Protein AF-A0A3D5H9L0-F1 (afdb_monomer_lite)

Structure (mmCIF, N/CA/C/O backbone):
data_AF-A0A3D5H9L0-F1
#
_entry.id   AF-A0A3D5H9L0-F1
#
loop_
_atom_site.group_PDB
_atom_site.id
_atom_site.type_symbol
_atom_site.label_atom_id
_atom_site.label_alt_id
_atom_site.label_comp_id
_atom_site.label_asym_id
_atom_site.label_entity_id
_atom_site.label_seq_id
_atom_site.pdbx_PDB_ins_code
_atom_site.Cartn_x
_atom_site.Cartn_y
_atom_site.Cartn_z
_atom_site.occupancy
_atom_site.B_iso_or_equiv
_atom_site.auth_seq_id
_atom_site.auth_comp_id
_atom_site.auth_asym_id
_atom_site.auth_atom_id
_atom_site.pdbx_PDB_model_num
ATOM 1 N N . LEU A 1 1 ? -3.462 24.407 7.549 1.00 52.88 1 LEU A N 1
ATOM 2 C CA . LEU A 1 1 ? -4.473 23.488 8.107 1.00 52.88 1 LEU A CA 1
ATOM 3 C C . LEU A 1 1 ? -3.814 22.128 8.242 1.00 52.88 1 LEU A C 1
ATOM 5 O O . LEU A 1 1 ? -3.346 21.609 7.239 1.00 52.88 1 LEU A O 1
ATOM 9 N N . ALA A 1 2 ? -3.689 21.627 9.464 1.00 75.19 2 ALA A N 1
ATOM 10 C CA . ALA A 1 2 ? -3.278 20.260 9.766 1.00 75.19 2 ALA A CA 1
ATOM 11 C C . ALA A 1 2 ? -4.385 19.667 10.646 1.00 75.19 2 ALA A C 1
ATOM 13 O O . ALA A 1 2 ? -4.925 20.409 11.466 1.00 75.19 2 ALA A O 1
ATOM 14 N N . LEU A 1 3 ? -4.740 18.398 10.427 1.00 82.62 3 LEU A N 1
ATOM 15 C CA . LEU A 1 3 ? -5.757 17.699 11.222 1.00 82.62 3 LEU A CA 1
ATOM 16 C C . LEU A 1 3 ? -5.322 17.648 12.687 1.00 82.62 3 LEU A C 1
ATOM 18 O O . LEU A 1 3 ? -4.148 17.364 12.958 1.00 82.62 3 LEU A O 1
ATOM 22 N N . ASP A 1 4 ? -6.243 17.881 13.614 1.00 92.81 4 ASP A N 1
ATOM 23 C CA . ASP A 1 4 ? -5.948 17.699 15.035 1.00 92.81 4 ASP A CA 1
ATOM 24 C C . ASP A 1 4 ? -5.848 16.206 15.414 1.00 92.81 4 ASP A C 1
ATOM 26 O O . ASP A 1 4 ? -6.052 15.305 14.592 1.00 92.81 4 ASP A O 1
ATOM 30 N N . SER A 1 5 ? -5.437 15.922 16.652 1.00 91.19 5 SER A N 1
ATOM 31 C CA . SER A 1 5 ? -5.240 14.545 17.120 1.00 91.19 5 SER A CA 1
ATOM 32 C C . SER A 1 5 ? -6.527 13.723 17.126 1.00 91.19 5 SER A C 1
ATOM 34 O O . SER A 1 5 ? -6.475 12.513 16.894 1.00 91.19 5 SER A O 1
ATOM 36 N N . ASP A 1 6 ? -7.666 14.365 17.369 1.00 93.69 6 ASP A N 1
ATOM 37 C CA . ASP A 1 6 ? -8.958 13.703 17.511 1.00 93.69 6 ASP A CA 1
ATOM 38 C C . ASP A 1 6 ? -9.530 13.374 16.127 1.00 93.69 6 ASP A C 1
ATOM 40 O O . ASP A 1 6 ? -10.041 12.273 15.902 1.00 93.69 6 ASP A O 1
ATOM 44 N N . GLU A 1 7 ? -9.354 14.272 15.156 1.00 94.19 7 GLU A N 1
ATOM 45 C CA . GLU A 1 7 ? -9.666 14.029 13.747 1.00 94.19 7 GLU A CA 1
ATOM 46 C C . GLU A 1 7 ? -8.823 12.878 13.175 1.00 94.19 7 GLU A C 1
ATOM 48 O O . GLU A 1 7 ? -9.353 11.983 12.507 1.00 94.19 7 GLU A O 1
ATOM 53 N N . GLN A 1 8 ? -7.519 12.842 13.477 1.00 93.06 8 GLN A N 1
ATOM 54 C CA . GLN A 1 8 ? -6.635 11.746 13.060 1.00 93.06 8 GLN A CA 1
ATOM 55 C C . GLN A 1 8 ? -7.044 10.407 13.685 1.00 93.06 8 GLN A C 1
ATOM 57 O O . GLN A 1 8 ? -7.088 9.389 12.987 1.00 93.06 8 GLN A O 1
ATOM 62 N N . ALA A 1 9 ? -7.373 10.397 14.980 1.00 94.44 9 ALA A N 1
ATOM 63 C CA . ALA A 1 9 ? -7.846 9.201 15.671 1.00 94.44 9 ALA A CA 1
ATOM 64 C C . ALA A 1 9 ? -9.174 8.700 15.086 1.00 94.44 9 ALA A C 1
ATOM 66 O O . ALA A 1 9 ? -9.335 7.500 14.852 1.00 94.44 9 ALA A O 1
ATOM 67 N N . THR A 1 10 ? -10.093 9.617 14.779 1.00 96.12 10 THR A N 1
ATOM 68 C CA . THR A 1 10 ? -11.382 9.305 14.148 1.00 96.12 10 THR A CA 1
ATOM 69 C C . THR A 1 10 ? -11.182 8.669 12.772 1.00 96.12 10 THR A C 1
ATOM 71 O O . THR A 1 10 ? -11.765 7.621 12.482 1.00 96.12 10 THR A O 1
ATOM 74 N N . ALA A 1 11 ? -10.309 9.242 11.939 1.00 94.50 11 ALA A N 1
ATOM 75 C CA . ALA A 1 11 ? -9.984 8.685 10.629 1.00 94.50 11 ALA A CA 1
ATOM 76 C C . ALA A 1 11 ? -9.337 7.293 10.739 1.00 94.50 11 ALA A C 1
ATOM 78 O O . ALA A 1 11 ? -9.727 6.370 10.022 1.00 94.50 11 ALA A O 1
ATOM 79 N N . ALA A 1 12 ? -8.392 7.106 11.665 1.00 94.69 12 ALA A N 1
ATOM 80 C CA . ALA A 1 12 ? -7.745 5.815 11.888 1.00 94.69 12 ALA A CA 1
ATOM 81 C C . ALA A 1 12 ? -8.744 4.739 12.348 1.00 94.69 12 ALA A C 1
ATOM 83 O O . ALA A 1 12 ? -8.720 3.619 11.836 1.00 94.69 12 ALA A O 1
ATOM 84 N N . ALA A 1 13 ? -9.654 5.081 13.265 1.00 96.81 13 ALA A N 1
ATOM 85 C CA . ALA A 1 13 ? -10.705 4.176 13.722 1.00 96.81 13 ALA A CA 1
ATOM 86 C C . ALA A 1 13 ? -11.647 3.771 12.576 1.00 96.81 13 ALA A C 1
ATOM 88 O O . ALA A 1 13 ? -11.966 2.589 12.430 1.00 96.81 13 ALA A O 1
ATOM 89 N N . ALA A 1 14 ? -12.034 4.723 11.721 1.00 97.25 14 ALA A N 1
ATOM 90 C CA . ALA A 1 14 ? -12.855 4.446 10.546 1.00 97.25 14 ALA A CA 1
ATOM 91 C C . ALA A 1 14 ? -12.153 3.492 9.563 1.00 97.25 14 ALA A C 1
ATOM 93 O O . ALA A 1 14 ? -12.765 2.530 9.100 1.00 97.25 14 ALA A O 1
ATOM 94 N N . VAL A 1 15 ? -10.858 3.700 9.291 1.00 96.62 15 VAL A N 1
ATOM 95 C CA . VAL A 1 15 ? -10.059 2.800 8.438 1.00 96.62 15 VAL A CA 1
ATOM 96 C C . VAL A 1 15 ? -10.052 1.373 8.994 1.00 96.62 15 VAL A C 1
ATOM 98 O O . VAL A 1 15 ? -10.297 0.426 8.247 1.00 96.62 15 VAL A O 1
ATOM 101 N N . GLN A 1 16 ? -9.835 1.203 10.302 1.00 96.69 16 GLN A N 1
ATOM 102 C CA . GLN A 1 16 ? -9.860 -0.122 10.933 1.00 96.69 16 GLN A CA 1
ATOM 103 C C . GLN A 1 16 ? -11.239 -0.786 10.825 1.00 96.69 16 GLN A C 1
ATOM 105 O O . GLN A 1 16 ? -11.329 -1.970 10.495 1.00 96.69 16 GLN A O 1
ATOM 110 N N . ALA A 1 17 ? -12.319 -0.029 11.039 1.00 97.19 17 ALA A N 1
ATOM 111 C CA . ALA A 1 17 ? -13.682 -0.541 10.922 1.00 97.19 17 ALA A CA 1
ATOM 112 C C . ALA A 1 17 ? -14.012 -1.011 9.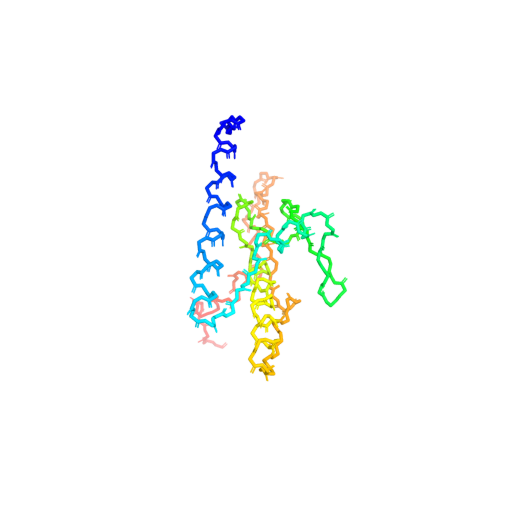492 1.00 97.19 17 ALA A C 1
ATOM 114 O O . ALA A 1 17 ? -14.596 -2.086 9.309 1.00 97.19 17 ALA A O 1
ATOM 115 N N . PHE A 1 18 ? -13.603 -0.253 8.468 1.00 98.06 18 PHE A N 1
ATOM 116 C CA . PHE A 1 18 ? -13.783 -0.661 7.074 1.00 98.06 18 PHE A CA 1
ATOM 117 C C . PHE A 1 18 ? -12.956 -1.899 6.723 1.00 98.06 18 PHE A C 1
ATOM 119 O O . PHE A 1 18 ? -13.503 -2.835 6.142 1.00 98.06 18 PHE A O 1
ATOM 126 N N . ASN A 1 19 ? -11.685 -1.960 7.130 1.00 96.81 19 ASN A N 1
ATOM 127 C CA . ASN A 1 19 ? -10.835 -3.130 6.892 1.00 96.81 19 ASN A CA 1
ATOM 128 C C . ASN A 1 19 ? -11.418 -4.400 7.530 1.00 96.81 19 ASN A C 1
ATOM 130 O O . ASN A 1 19 ? -11.483 -5.442 6.878 1.00 96.81 19 ASN A O 1
ATOM 134 N N . ALA A 1 20 ? -11.911 -4.306 8.770 1.00 96.19 20 ALA A N 1
ATOM 135 C CA . ALA A 1 20 ? -12.579 -5.418 9.443 1.00 96.19 20 ALA A CA 1
ATOM 136 C C . ALA A 1 20 ? -13.856 -5.853 8.704 1.00 96.19 20 ALA A C 1
ATOM 138 O O . ALA A 1 20 ? -14.098 -7.046 8.522 1.00 96.19 20 ALA A O 1
ATOM 139 N N . THR A 1 21 ? -14.653 -4.894 8.225 1.00 96.81 21 THR A N 1
ATOM 140 C CA . THR A 1 21 ? -15.867 -5.180 7.447 1.00 96.81 21 THR A CA 1
ATOM 141 C C . THR A 1 21 ? -15.538 -5.907 6.143 1.00 96.81 21 THR A C 1
ATOM 143 O O . THR A 1 21 ? -16.153 -6.929 5.844 1.00 96.81 21 THR A O 1
ATOM 146 N N . ILE A 1 22 ? -14.540 -5.429 5.393 1.00 95.56 22 ILE A N 1
ATOM 147 C CA . ILE A 1 22 ? -14.081 -6.057 4.146 1.00 95.56 22 ILE A CA 1
ATOM 148 C C . ILE A 1 22 ? -13.605 -7.487 4.412 1.00 95.56 22 ILE A C 1
ATOM 150 O O . ILE A 1 22 ? -14.013 -8.402 3.699 1.00 95.56 22 ILE A O 1
ATOM 154 N N . ALA A 1 23 ? -12.792 -7.694 5.452 1.00 93.75 23 ALA A N 1
ATOM 155 C CA . ALA A 1 23 ? -12.291 -9.017 5.814 1.00 93.75 23 ALA A CA 1
ATOM 156 C C . ALA A 1 23 ? -13.428 -9.992 6.158 1.00 93.75 23 ALA A C 1
ATOM 158 O O . ALA A 1 23 ? -13.436 -11.123 5.673 1.00 93.75 23 ALA A O 1
ATOM 159 N N . ASN A 1 24 ? -14.420 -9.541 6.931 1.00 94.94 24 ASN A N 1
ATOM 160 C CA . ASN A 1 24 ? -15.570 -10.360 7.312 1.00 94.94 24 ASN A CA 1
ATOM 161 C C . ASN A 1 24 ? -16.429 -10.755 6.103 1.00 94.94 24 ASN A C 1
ATOM 163 O O . ASN A 1 24 ? -16.790 -11.923 5.961 1.00 94.94 24 ASN A O 1
ATOM 167 N N . VAL A 1 25 ? -16.727 -9.802 5.213 1.00 95.50 25 VAL A N 1
ATOM 168 C CA . VAL A 1 25 ? -17.501 -10.066 3.987 1.00 95.50 25 VAL A CA 1
ATOM 169 C C . VAL A 1 25 ? -16.725 -10.990 3.047 1.00 95.50 25 VAL A C 1
ATOM 171 O O . VAL A 1 25 ? -17.277 -11.938 2.496 1.00 95.50 25 VAL A O 1
ATOM 174 N N . ALA A 1 26 ? -15.423 -10.773 2.877 1.00 93.12 26 ALA A N 1
ATOM 175 C CA . ALA A 1 26 ? -14.616 -11.634 2.025 1.00 93.12 26 ALA A CA 1
ATOM 176 C C . ALA A 1 26 ? -14.541 -13.071 2.562 1.00 93.12 26 ALA A C 1
ATOM 178 O O . ALA A 1 26 ? -14.679 -14.018 1.786 1.00 93.12 26 ALA A O 1
ATOM 179 N N . ALA A 1 27 ? -14.413 -13.241 3.883 1.00 91.88 27 ALA A N 1
ATOM 180 C CA . ALA A 1 27 ? -14.439 -14.549 4.529 1.00 91.88 27 ALA A CA 1
ATOM 181 C C . ALA A 1 27 ? -15.779 -15.275 4.317 1.00 91.88 27 ALA A C 1
ATOM 183 O O . ALA A 1 27 ? -15.779 -16.472 4.037 1.00 91.88 27 ALA A O 1
ATOM 184 N N . SER A 1 28 ? -16.918 -14.570 4.372 1.00 94.31 28 SER A N 1
ATOM 185 C CA . SER A 1 28 ? -18.232 -15.186 4.124 1.00 94.31 28 SER A CA 1
ATOM 186 C C . SER A 1 28 ? -18.462 -15.584 2.664 1.00 94.31 28 SER A C 1
ATOM 188 O O . SER A 1 28 ? -19.303 -16.437 2.390 1.00 94.31 28 SER A O 1
ATOM 190 N N . HIS A 1 29 ? -17.727 -14.980 1.728 1.00 91.00 29 HIS A N 1
ATOM 191 C CA . HIS A 1 29 ? -17.843 -15.235 0.289 1.00 91.00 29 HIS A CA 1
ATOM 192 C C . HIS A 1 29 ? -16.650 -15.994 -0.305 1.00 91.00 29 HIS A C 1
ATOM 194 O O . HIS A 1 29 ? -16.572 -16.143 -1.523 1.00 91.00 29 HIS A O 1
ATOM 200 N N . ASN A 1 30 ? -15.737 -16.492 0.534 1.00 86.44 30 ASN A N 1
ATOM 201 C CA . ASN A 1 30 ? -14.536 -17.211 0.109 1.00 86.44 30 ASN A CA 1
ATOM 202 C C . ASN A 1 30 ? -13.692 -16.413 -0.913 1.00 86.44 30 ASN A C 1
ATOM 204 O O . ASN A 1 30 ? -13.133 -16.971 -1.860 1.00 86.44 30 ASN A O 1
ATOM 208 N N . MET A 1 31 ? -13.644 -15.089 -0.733 1.00 90.00 31 MET A N 1
ATOM 209 C CA . MET A 1 31 ? -12.900 -14.151 -1.572 1.00 90.00 31 MET A CA 1
ATOM 210 C C . MET A 1 31 ? -11.520 -13.877 -0.976 1.00 90.00 31 MET A C 1
ATOM 212 O O . MET A 1 31 ? -11.351 -13.801 0.240 1.00 90.00 31 MET A O 1
ATOM 216 N N . ALA A 1 32 ? -10.533 -13.672 -1.844 1.00 90.31 32 ALA A N 1
ATOM 217 C CA . ALA A 1 32 ? -9.207 -13.250 -1.417 1.00 90.31 32 ALA A CA 1
ATOM 218 C C . ALA A 1 32 ? -9.223 -11.776 -0.974 1.00 90.31 32 ALA A C 1
ATOM 220 O O . ALA A 1 32 ? -9.832 -10.934 -1.637 1.00 90.31 32 ALA A O 1
ATOM 221 N N . VAL A 1 33 ? -8.519 -11.459 0.115 1.00 94.06 33 VAL A N 1
ATOM 222 C CA . VAL A 1 33 ? -8.344 -10.084 0.608 1.00 94.06 33 VAL A CA 1
ATOM 223 C C . VAL A 1 33 ? -6.898 -9.666 0.433 1.00 94.06 33 VAL A C 1
ATOM 225 O O . VAL A 1 33 ? -5.983 -10.370 0.858 1.00 94.06 33 VAL A O 1
ATOM 228 N N . VAL A 1 34 ? -6.699 -8.491 -0.153 1.00 95.81 34 VAL A N 1
ATOM 229 C CA . VAL A 1 34 ? -5.389 -7.848 -0.232 1.00 95.81 34 VAL A CA 1
ATOM 230 C C . VAL A 1 34 ? -5.293 -6.829 0.895 1.00 95.81 34 VAL A C 1
ATOM 232 O O . VAL A 1 34 ? -6.005 -5.825 0.888 1.00 95.81 34 VAL A O 1
ATOM 235 N N . ASP A 1 35 ? -4.425 -7.082 1.875 1.00 95.38 35 ASP A N 1
ATOM 236 C CA . ASP A 1 35 ? -4.215 -6.174 3.006 1.00 95.38 35 ASP A CA 1
ATOM 237 C C . ASP A 1 35 ? -3.321 -4.990 2.605 1.00 95.38 35 ASP A C 1
ATOM 239 O O . ASP A 1 35 ? -2.115 -4.935 2.865 1.00 95.38 35 ASP A O 1
ATOM 243 N N . ILE A 1 36 ? -3.949 -4.020 1.941 1.00 95.44 36 ILE A N 1
ATOM 244 C CA . ILE A 1 36 ? -3.301 -2.789 1.487 1.00 95.44 36 ILE A CA 1
ATOM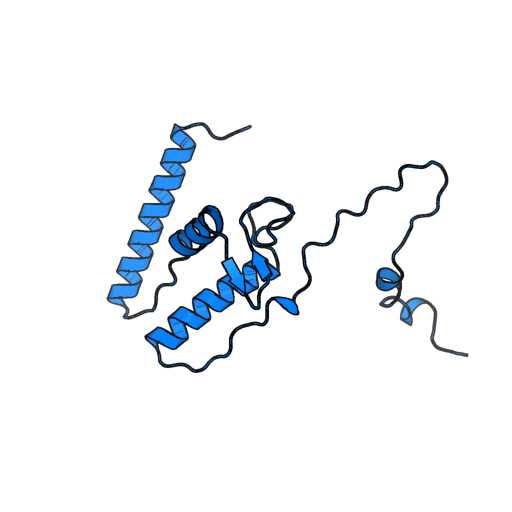 245 C C . ILE A 1 36 ? -2.851 -1.909 2.663 1.00 95.44 36 ILE A C 1
ATOM 247 O O . ILE A 1 36 ? -1.853 -1.194 2.550 1.00 95.44 36 ILE A O 1
ATOM 251 N N . PHE A 1 37 ? -3.534 -1.982 3.810 1.00 95.50 37 PHE A N 1
ATOM 252 C CA . PHE A 1 37 ? -3.165 -1.215 4.998 1.00 95.50 37 PHE A CA 1
ATOM 253 C C . PHE A 1 37 ? -1.801 -1.659 5.530 1.00 95.50 37 PHE A C 1
ATOM 255 O O . PHE A 1 37 ? -0.893 -0.839 5.701 1.00 95.50 37 PHE A O 1
ATOM 262 N N . SER A 1 38 ? -1.622 -2.963 5.735 1.00 95.62 38 SER A N 1
ATOM 263 C CA . SER A 1 38 ? -0.340 -3.520 6.168 1.00 95.62 38 SER A CA 1
ATOM 264 C C . SER A 1 38 ? 0.742 -3.353 5.103 1.00 95.62 38 SER A C 1
ATOM 266 O O . SER A 1 38 ? 1.888 -3.044 5.438 1.00 95.62 38 SER A O 1
ATOM 268 N N . PHE A 1 39 ? 0.390 -3.482 3.820 1.00 95.75 39 PHE A N 1
ATOM 269 C CA . PHE A 1 39 ? 1.315 -3.269 2.706 1.00 95.75 39 PHE A CA 1
ATOM 270 C C . PHE A 1 39 ? 1.949 -1.870 2.730 1.00 95.75 39 PHE A C 1
ATOM 272 O O . PHE A 1 39 ? 3.178 -1.748 2.758 1.00 95.75 39 PHE A O 1
ATOM 279 N N . TYR A 1 40 ? 1.140 -0.809 2.802 1.00 95.25 40 TYR A N 1
ATOM 280 C CA . TYR A 1 40 ? 1.663 0.559 2.852 1.00 95.25 40 TYR A CA 1
ATOM 281 C C . TYR A 1 40 ? 2.419 0.865 4.144 1.00 95.25 40 TYR A C 1
ATOM 283 O O . TYR A 1 40 ? 3.450 1.540 4.100 1.00 95.25 40 TYR A O 1
ATOM 291 N N . ASN A 1 41 ? 1.967 0.344 5.288 1.00 95.19 41 ASN A N 1
ATOM 292 C CA . ASN A 1 41 ? 2.701 0.504 6.545 1.00 95.19 41 ASN A CA 1
ATOM 293 C C . ASN A 1 41 ? 4.079 -0.171 6.493 1.00 95.19 41 ASN A C 1
ATOM 295 O O . ASN A 1 41 ? 5.057 0.392 6.986 1.00 95.19 41 ASN A O 1
ATOM 299 N N . SER A 1 42 ? 4.185 -1.328 5.834 1.00 94.81 42 SER A N 1
ATOM 300 C CA . SER A 1 42 ? 5.464 -2.003 5.613 1.00 94.81 42 SER A CA 1
ATOM 301 C C . SER A 1 42 ? 6.385 -1.202 4.688 1.00 94.81 42 SER A C 1
ATOM 303 O O . SER A 1 42 ? 7.554 -1.004 5.020 1.00 94.81 42 SER A O 1
ATOM 305 N N . ILE A 1 43 ? 5.861 -0.658 3.581 1.00 95.12 43 ILE A N 1
ATOM 306 C CA . ILE A 1 43 ? 6.610 0.249 2.692 1.00 95.12 43 ILE A CA 1
ATOM 307 C C . ILE A 1 43 ? 7.141 1.456 3.471 1.00 95.12 43 ILE A C 1
ATOM 309 O O . ILE A 1 43 ? 8.300 1.834 3.312 1.00 95.12 43 ILE A O 1
ATOM 313 N N . LYS A 1 44 ? 6.305 2.066 4.315 1.00 93.62 44 LYS A N 1
ATOM 314 C CA . LYS A 1 44 ? 6.690 3.227 5.123 1.00 93.62 44 LYS A CA 1
ATOM 315 C C . LYS A 1 44 ? 7.793 2.886 6.126 1.00 93.62 44 LYS A C 1
ATOM 317 O O . LYS A 1 44 ? 8.713 3.677 6.294 1.00 93.62 44 LYS A O 1
ATOM 322 N N . ALA A 1 45 ? 7.702 1.734 6.788 1.00 95.38 45 ALA A N 1
ATOM 323 C CA . ALA A 1 45 ? 8.654 1.335 7.821 1.00 95.38 45 ALA A CA 1
ATOM 324 C C . ALA A 1 45 ? 9.990 0.829 7.250 1.00 95.38 45 ALA A C 1
ATOM 326 O O . ALA A 1 45 ? 11.050 1.156 7.776 1.00 95.38 45 ALA A O 1
ATOM 327 N N . ASN A 1 46 ? 9.945 0.037 6.176 1.00 94.81 46 ASN A N 1
ATOM 328 C CA . ASN A 1 46 ? 11.088 -0.758 5.713 1.00 94.81 46 ASN A CA 1
ATOM 329 C C . ASN A 1 46 ? 11.545 -0.401 4.286 1.00 94.81 46 ASN A C 1
ATOM 331 O O . ASN A 1 46 ? 12.667 -0.720 3.875 1.00 94.81 46 ASN A O 1
ATOM 335 N N . GLY A 1 47 ? 10.692 0.275 3.518 1.00 93.50 47 GLY A N 1
ATOM 336 C CA . GLY A 1 47 ? 10.784 0.323 2.063 1.00 93.50 47 GLY A CA 1
ATOM 337 C C . GLY A 1 47 ? 10.391 -1.006 1.414 1.00 93.50 47 GLY A C 1
ATOM 338 O O . GLY A 1 47 ? 10.156 -2.014 2.079 1.00 93.50 47 GLY A O 1
ATOM 339 N N . TYR A 1 48 ? 10.324 -1.005 0.089 1.00 93.56 48 TYR A N 1
ATOM 340 C CA . TYR A 1 48 ? 9.924 -2.158 -0.710 1.00 93.56 48 TYR A CA 1
ATOM 341 C C . TYR A 1 48 ? 10.831 -2.307 -1.921 1.00 93.56 48 TYR A C 1
ATOM 343 O O . TYR A 1 48 ? 11.115 -1.326 -2.601 1.00 93.56 48 TYR A O 1
ATOM 351 N N . TYR A 1 49 ? 11.311 -3.520 -2.180 1.00 91.19 49 TYR A N 1
ATOM 352 C CA . TYR A 1 49 ? 12.308 -3.768 -3.218 1.00 91.19 49 TYR A CA 1
ATOM 353 C C . TYR A 1 49 ? 11.693 -4.528 -4.388 1.00 91.19 49 TYR A C 1
ATOM 355 O O . TYR A 1 49 ? 11.144 -5.611 -4.205 1.00 91.19 49 TYR A O 1
ATOM 363 N N . VAL A 1 50 ? 11.842 -3.988 -5.597 1.00 87.75 50 VAL A N 1
ATOM 364 C CA . VAL A 1 50 ? 11.481 -4.668 -6.849 1.00 87.75 50 VAL A CA 1
ATOM 365 C C . VAL A 1 50 ? 12.662 -4.587 -7.797 1.00 87.75 50 VAL A C 1
ATOM 367 O O . VAL A 1 50 ? 13.155 -3.496 -8.065 1.00 87.75 50 VAL A O 1
ATOM 370 N N . ALA A 1 51 ? 13.136 -5.739 -8.281 1.00 84.31 51 ALA A N 1
ATOM 371 C CA . ALA A 1 51 ? 14.264 -5.824 -9.215 1.00 84.31 51 ALA A CA 1
ATOM 372 C C . ALA A 1 51 ? 15.498 -4.992 -8.779 1.00 84.31 51 ALA A C 1
ATOM 374 O O . ALA A 1 51 ? 16.148 -4.336 -9.588 1.00 84.31 51 ALA A O 1
ATOM 375 N N . GLY A 1 52 ? 15.796 -4.973 -7.474 1.00 84.31 52 GLY A N 1
ATOM 376 C CA . GLY A 1 52 ? 16.916 -4.217 -6.895 1.00 84.31 52 GLY A CA 1
ATOM 377 C C . GLY A 1 52 ? 16.666 -2.718 -6.676 1.00 84.31 52 GLY A C 1
ATOM 378 O O . GLY A 1 52 ? 17.494 -2.061 -6.052 1.00 84.31 52 GLY A O 1
ATOM 379 N N . GLN A 1 53 ? 15.531 -2.172 -7.120 1.00 87.75 53 GLN A N 1
ATOM 380 C CA . GLN A 1 53 ? 15.126 -0.790 -6.854 1.00 87.75 53 GLN A CA 1
ATOM 381 C C . GLN A 1 53 ? 14.321 -0.703 -5.556 1.00 87.75 53 GLN A C 1
ATOM 383 O O . GLN A 1 53 ? 13.403 -1.497 -5.343 1.00 87.75 53 GLN A O 1
ATOM 388 N N . LYS A 1 54 ? 14.657 0.266 -4.695 1.00 93.06 54 LYS A N 1
ATOM 389 C CA . LYS A 1 54 ? 13.948 0.530 -3.436 1.00 93.06 54 LYS A CA 1
ATOM 390 C C . LYS A 1 54 ? 12.878 1.603 -3.637 1.00 93.06 54 LYS A C 1
ATOM 392 O O . LYS A 1 54 ? 13.171 2.683 -4.135 1.00 93.06 54 LYS A O 1
ATOM 397 N N . TYR A 1 55 ? 11.673 1.318 -3.166 1.00 93.19 55 TYR A N 1
ATOM 398 C CA . TYR A 1 55 ? 10.521 2.210 -3.129 1.00 93.19 55 TYR A CA 1
ATOM 399 C C . TYR A 1 55 ? 10.179 2.538 -1.675 1.00 93.19 55 TYR A C 1
ATOM 401 O O . TYR A 1 55 ? 10.175 1.648 -0.823 1.00 93.19 55 TYR A O 1
ATOM 409 N N . THR A 1 56 ? 9.900 3.803 -1.374 1.00 94.38 56 THR A N 1
ATOM 410 C CA . THR A 1 56 ? 9.546 4.274 -0.025 1.00 94.38 56 THR A CA 1
ATOM 411 C C . THR A 1 56 ? 8.327 5.190 -0.075 1.00 94.38 56 THR A C 1
ATOM 413 O O . THR A 1 56 ? 7.912 5.655 -1.137 1.00 94.38 56 THR A O 1
ATOM 416 N N . ALA A 1 57 ? 7.747 5.469 1.090 1.00 92.38 57 ALA A N 1
ATOM 417 C CA . ALA A 1 57 ? 6.662 6.438 1.232 1.00 92.38 57 ALA A CA 1
ATOM 418 C C . ALA A 1 57 ? 7.151 7.904 1.231 1.00 92.38 57 ALA A C 1
ATOM 420 O O . ALA A 1 57 ? 6.362 8.802 1.521 1.00 92.38 57 ALA A O 1
ATOM 421 N N . ASP A 1 58 ? 8.432 8.156 0.934 1.00 89.69 58 ASP A N 1
ATOM 422 C CA . ASP A 1 58 ? 8.998 9.505 0.955 1.00 89.69 58 ASP A CA 1
ATOM 423 C C . ASP A 1 58 ? 8.385 10.368 -0.151 1.00 89.69 58 ASP A C 1
ATOM 425 O O . ASP A 1 58 ? 8.271 9.955 -1.311 1.00 89.69 58 ASP A O 1
ATOM 429 N N . TYR A 1 59 ? 8.004 11.593 0.209 1.00 85.69 59 TYR A N 1
ATOM 430 C CA . TYR A 1 59 ? 7.403 12.538 -0.722 1.00 85.69 59 TYR A CA 1
ATOM 431 C C . TYR A 1 59 ? 8.384 12.885 -1.851 1.00 85.69 59 TYR A C 1
ATOM 433 O O . TYR A 1 59 ? 9.535 13.239 -1.594 1.00 85.69 59 TYR A O 1
ATOM 441 N N . ILE A 1 60 ? 7.916 12.794 -3.102 1.00 79.56 60 ILE A N 1
ATOM 442 C CA . ILE A 1 60 ? 8.667 13.021 -4.353 1.00 79.56 60 ILE A CA 1
ATOM 443 C C . ILE A 1 60 ? 9.749 11.964 -4.642 1.00 79.56 60 ILE A C 1
ATOM 445 O O . ILE A 1 60 ? 9.787 11.432 -5.751 1.00 79.56 60 ILE A O 1
ATOM 449 N N . SER A 1 61 ? 10.626 11.643 -3.690 1.00 86.06 61 SER A N 1
ATOM 450 C CA . SER A 1 61 ? 11.787 10.766 -3.916 1.00 86.06 61 SER A CA 1
ATOM 451 C C . SER A 1 61 ? 11.503 9.274 -3.728 1.00 86.06 61 SER A C 1
ATOM 453 O O . SER A 1 61 ? 12.228 8.452 -4.285 1.00 86.06 61 SER A O 1
ATOM 455 N N . GLY A 1 62 ? 10.457 8.904 -2.984 1.00 86.62 62 GLY A N 1
ATOM 456 C CA . GLY A 1 62 ? 10.167 7.506 -2.652 1.00 86.62 62 GLY A CA 1
ATOM 457 C C . GLY A 1 62 ? 9.525 6.703 -3.783 1.00 86.62 62 GLY A C 1
ATOM 458 O O . GLY A 1 62 ? 9.532 5.471 -3.769 1.00 86.62 62 GLY A O 1
ATOM 459 N N . GLY A 1 63 ? 8.972 7.385 -4.789 1.00 88.69 63 GLY A N 1
ATOM 460 C CA . GLY A 1 63 ? 8.404 6.774 -5.994 1.00 88.69 63 GLY A CA 1
ATOM 461 C C . GLY A 1 63 ? 7.057 6.069 -5.803 1.00 88.69 63 GLY A C 1
ATOM 462 O O . GLY A 1 63 ? 6.447 5.688 -6.801 1.00 88.69 63 GLY A O 1
ATOM 463 N N . VAL A 1 64 ? 6.565 5.915 -4.570 1.00 92.56 64 VAL A N 1
ATOM 464 C CA . VAL A 1 64 ? 5.275 5.268 -4.273 1.00 92.56 64 VAL A CA 1
ATOM 465 C C . VAL A 1 64 ? 4.103 6.226 -4.457 1.00 92.56 64 VAL A C 1
ATOM 467 O O . VAL A 1 64 ? 3.124 5.851 -5.097 1.00 92.56 64 VAL A O 1
ATOM 470 N N . PHE A 1 65 ? 4.203 7.456 -3.953 1.00 92.81 65 PHE A N 1
ATOM 471 C CA . PHE A 1 65 ? 3.148 8.473 -4.039 1.00 92.81 65 PHE A CA 1
ATOM 472 C C . PHE A 1 65 ? 3.431 9.510 -5.122 1.00 92.81 65 PHE A C 1
ATOM 474 O O . PHE A 1 65 ? 4.577 9.709 -5.510 1.00 92.81 65 PHE A O 1
ATOM 481 N N . SER A 1 66 ? 2.378 10.145 -5.629 1.00 88.38 66 SER A N 1
ATOM 482 C CA . SER A 1 66 ? 2.443 11.209 -6.628 1.00 88.38 66 SER A CA 1
ATOM 483 C C . SER A 1 66 ? 2.848 12.560 -6.003 1.00 88.38 66 SER A C 1
ATOM 485 O O . SER A 1 66 ? 3.190 12.639 -4.822 1.00 88.38 66 SER A O 1
ATOM 487 N N . LEU A 1 67 ? 2.807 13.642 -6.790 1.00 88.06 67 LEU A N 1
ATOM 488 C CA . LEU A 1 67 ? 3.105 15.003 -6.318 1.00 88.06 67 LEU A CA 1
ATOM 489 C C . LEU A 1 67 ? 2.073 15.558 -5.323 1.00 88.06 67 LEU A C 1
ATOM 491 O O . LEU A 1 67 ? 2.323 16.593 -4.722 1.00 88.06 67 LEU A O 1
ATOM 495 N N . ASP A 1 68 ? 0.929 14.903 -5.133 1.00 82.88 68 ASP A N 1
ATOM 496 C CA . ASP A 1 68 ? -0.018 15.267 -4.072 1.00 82.88 68 ASP A CA 1
ATOM 497 C C . ASP A 1 68 ? 0.299 14.612 -2.718 1.00 82.88 68 ASP A C 1
ATOM 499 O O . ASP A 1 68 ? -0.289 14.984 -1.705 1.00 82.88 68 ASP A O 1
ATOM 503 N N . GLY A 1 69 ? 1.219 13.639 -2.688 1.00 84.81 69 GLY A N 1
ATOM 504 C CA . GLY A 1 69 ? 1.581 12.888 -1.486 1.00 84.81 69 GLY A CA 1
ATOM 505 C C . GLY A 1 69 ? 0.487 11.955 -0.950 1.00 84.81 69 GLY A C 1
ATOM 506 O O . GLY A 1 69 ? 0.662 11.402 0.133 1.00 84.81 69 GLY A O 1
ATOM 507 N N . VAL A 1 70 ? -0.617 11.769 -1.682 1.00 89.50 70 VAL A N 1
ATOM 508 C CA . VAL A 1 70 ? -1.782 10.976 -1.256 1.00 89.50 70 VAL A CA 1
ATOM 509 C C . VAL A 1 70 ? -2.065 9.846 -2.238 1.00 89.50 70 VAL A C 1
ATOM 511 O O . VAL A 1 70 ? -2.159 8.688 -1.833 1.00 89.50 70 VAL A O 1
ATOM 514 N N . HIS A 1 71 ? -2.178 10.149 -3.533 1.00 91.44 71 HIS A N 1
ATOM 515 C CA . HIS A 1 71 ? -2.450 9.130 -4.541 1.00 91.44 71 HIS A CA 1
ATOM 516 C C . HIS A 1 71 ? -1.162 8.401 -4.926 1.00 91.44 71 HIS A C 1
ATOM 518 O O . HIS A 1 71 ? -0.099 9.029 -5.012 1.00 91.44 71 HIS A O 1
ATOM 524 N N . PRO A 1 72 ? -1.212 7.087 -5.202 1.00 92.69 72 PRO A N 1
ATOM 525 C CA . PRO A 1 72 ? -0.033 6.383 -5.674 1.00 92.69 72 PRO A CA 1
ATOM 526 C C . PRO A 1 72 ? 0.415 6.933 -7.036 1.00 92.69 72 PRO A C 1
ATOM 528 O O . PRO A 1 72 ? -0.399 7.303 -7.881 1.00 92.69 72 PRO A O 1
ATOM 531 N N . SER A 1 73 ? 1.720 6.966 -7.285 1.00 91.88 73 SER A N 1
ATOM 532 C CA . SER A 1 73 ? 2.263 7.255 -8.617 1.00 91.88 73 SER A CA 1
ATOM 533 C C . SER A 1 73 ? 1.928 6.110 -9.590 1.00 91.88 73 SER A C 1
ATOM 535 O O . SER A 1 73 ? 1.439 5.058 -9.171 1.00 91.88 73 SER A O 1
ATOM 537 N N . SER A 1 74 ? 2.247 6.241 -10.880 1.00 92.00 74 SER A N 1
ATOM 538 C CA . SER A 1 74 ? 2.129 5.120 -11.830 1.00 92.00 74 SER A CA 1
ATOM 539 C C . SER A 1 74 ? 2.910 3.882 -11.369 1.00 92.00 74 SER A C 1
ATOM 541 O O . SER A 1 74 ? 2.429 2.757 -11.486 1.00 92.00 74 SER A O 1
ATOM 543 N N . ARG A 1 75 ? 4.094 4.079 -10.771 1.00 92.25 75 ARG A N 1
ATOM 544 C CA . ARG A 1 75 ? 4.879 2.989 -10.172 1.00 92.25 75 ARG A CA 1
ATOM 545 C C . ARG A 1 75 ? 4.223 2.463 -8.899 1.00 92.25 75 ARG A C 1
ATOM 547 O O . ARG A 1 75 ? 4.162 1.255 -8.717 1.00 92.25 75 ARG A O 1
ATOM 554 N N . GLY A 1 76 ? 3.674 3.342 -8.060 1.00 93.25 76 GLY A N 1
ATOM 555 C CA . GLY A 1 76 ? 2.905 2.955 -6.875 1.00 93.25 76 GLY A CA 1
ATOM 556 C C . GLY A 1 76 ? 1.708 2.061 -7.208 1.00 93.25 76 GLY A C 1
ATOM 557 O O . GLY A 1 76 ? 1.510 1.039 -6.558 1.00 93.25 76 GLY A O 1
ATOM 558 N N . HIS A 1 77 ? 0.963 2.382 -8.268 1.00 95.50 77 HIS A N 1
ATOM 559 C CA . HIS A 1 77 ? -0.130 1.542 -8.766 1.00 95.50 77 HIS A CA 1
ATOM 560 C C . HIS A 1 77 ? 0.361 0.165 -9.223 1.00 95.50 77 HIS A C 1
ATOM 562 O O . HIS A 1 77 ? -0.295 -0.837 -8.954 1.00 95.50 77 HIS A O 1
ATOM 568 N N . ALA A 1 78 ? 1.529 0.086 -9.864 1.00 94.62 78 ALA A N 1
ATOM 569 C CA . ALA A 1 78 ? 2.113 -1.193 -10.259 1.00 94.62 78 ALA A CA 1
ATOM 570 C C . ALA A 1 78 ? 2.549 -2.048 -9.059 1.00 94.62 78 ALA A C 1
ATOM 572 O O . ALA A 1 78 ? 2.373 -3.264 -9.078 1.00 94.62 78 ALA A O 1
ATOM 573 N N . LEU A 1 79 ? 3.056 -1.422 -7.991 1.00 95.44 79 LEU A N 1
ATOM 574 C CA . LEU A 1 79 ? 3.345 -2.116 -6.732 1.00 95.44 79 LEU A CA 1
ATOM 575 C C . LEU A 1 79 ? 2.070 -2.695 -6.110 1.00 95.44 79 LEU A C 1
ATOM 577 O O . LEU A 1 79 ? 2.059 -3.859 -5.717 1.00 95.44 79 LEU A O 1
ATOM 581 N N . VAL A 1 80 ? 0.988 -1.911 -6.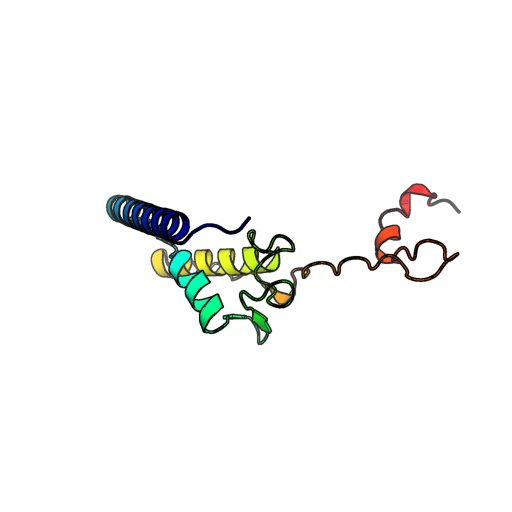079 1.00 95.75 80 VAL A N 1
ATOM 582 C CA . VAL A 1 80 ? -0.325 -2.384 -5.617 1.00 95.75 80 VAL A CA 1
ATOM 583 C C . VAL A 1 80 ? -0.814 -3.541 -6.486 1.00 95.75 80 VAL A C 1
ATOM 585 O O . VAL A 1 80 ? -1.182 -4.581 -5.951 1.00 95.75 80 VAL A O 1
ATOM 588 N N . ALA A 1 81 ? -0.757 -3.412 -7.814 1.00 95.88 81 ALA A N 1
ATOM 589 C CA . ALA A 1 81 ? -1.159 -4.475 -8.732 1.00 95.88 81 ALA A CA 1
ATOM 590 C C . ALA A 1 81 ? -0.388 -5.780 -8.475 1.00 95.88 81 ALA A C 1
ATOM 592 O O . ALA A 1 81 ? -0.991 -6.850 -8.434 1.00 95.88 81 ALA A O 1
ATOM 593 N N . ASN A 1 82 ? 0.919 -5.701 -8.221 1.00 95.31 82 ASN A N 1
ATOM 594 C CA . ASN A 1 82 ? 1.722 -6.873 -7.878 1.00 95.31 82 ASN A CA 1
ATOM 595 C C . ASN A 1 82 ? 1.311 -7.513 -6.546 1.00 95.31 82 ASN A C 1
ATOM 597 O O . ASN A 1 82 ? 1.322 -8.739 -6.450 1.00 95.31 82 ASN A O 1
ATOM 601 N N . GLU A 1 83 ? 0.896 -6.733 -5.545 1.00 95.88 83 GLU A N 1
ATOM 602 C CA . GLU A 1 83 ? 0.377 -7.294 -4.291 1.00 95.88 83 GLU A CA 1
ATOM 603 C C . GLU A 1 83 ? -0.967 -8.014 -4.507 1.00 95.88 83 GLU A C 1
ATOM 605 O O . GLU A 1 83 ? -1.172 -9.106 -3.976 1.00 95.88 83 GLU A O 1
ATOM 610 N N . PHE A 1 84 ? -1.842 -7.481 -5.369 1.00 95.31 84 PHE A N 1
ATOM 611 C CA . PHE A 1 84 ? -3.054 -8.187 -5.802 1.00 95.31 84 PHE A CA 1
ATOM 612 C C . PHE A 1 84 ? -2.723 -9.502 -6.514 1.00 95.31 84 PHE A C 1
ATOM 614 O O . PHE A 1 84 ? -3.248 -10.551 -6.144 1.00 95.31 84 PHE A O 1
ATOM 621 N N . LEU A 1 85 ? -1.821 -9.468 -7.499 1.00 95.31 85 LEU A N 1
ATOM 622 C CA . LEU A 1 85 ? -1.408 -10.660 -8.241 1.00 95.31 85 LEU A CA 1
ATOM 623 C C . LEU A 1 85 ? -0.787 -11.715 -7.326 1.00 95.31 85 LEU A C 1
ATOM 625 O O . LEU A 1 85 ? -1.080 -12.897 -7.473 1.00 95.31 85 LEU A O 1
ATOM 629 N N . LYS A 1 86 ? 0.020 -11.306 -6.346 1.00 94.94 86 LYS A N 1
ATOM 630 C CA . LYS A 1 86 ? 0.603 -12.202 -5.343 1.00 94.94 86 LYS A CA 1
ATOM 631 C C . LYS A 1 86 ? -0.475 -12.918 -4.530 1.00 94.94 86 LYS A C 1
ATOM 633 O O . LYS A 1 86 ? -0.429 -14.141 -4.409 1.00 94.94 86 LYS A O 1
ATOM 638 N N . VAL A 1 87 ? -1.451 -12.180 -4.002 1.00 95.06 87 VAL A N 1
ATOM 639 C CA . VAL A 1 87 ? -2.561 -12.758 -3.228 1.00 95.06 87 VAL A CA 1
ATOM 640 C C . VAL A 1 87 ? -3.420 -13.676 -4.099 1.00 95.06 87 VAL A C 1
ATOM 642 O O . VAL A 1 87 ? -3.765 -14.777 -3.671 1.00 95.06 87 VAL A O 1
ATOM 645 N N . MET A 1 88 ? -3.730 -13.272 -5.332 1.00 92.94 88 MET A N 1
ATOM 646 C CA . MET A 1 88 ? -4.517 -14.080 -6.267 1.00 92.94 88 MET A CA 1
ATOM 647 C C . MET A 1 88 ? -3.792 -15.363 -6.681 1.00 92.94 88 MET A C 1
ATOM 649 O O . MET A 1 88 ? -4.384 -16.437 -6.624 1.00 92.94 88 MET A O 1
ATOM 653 N N . ASN A 1 89 ? -2.509 -15.278 -7.044 1.00 95.19 89 ASN A N 1
ATOM 654 C CA . ASN A 1 89 ? -1.692 -16.443 -7.379 1.00 95.19 89 ASN A CA 1
ATOM 655 C C . ASN A 1 89 ? -1.624 -17.423 -6.196 1.00 95.19 89 ASN A C 1
ATOM 657 O O . ASN A 1 89 ? -1.797 -18.622 -6.393 1.00 95.19 89 ASN A O 1
ATOM 661 N N . ALA A 1 90 ? -1.453 -16.923 -4.966 1.00 94.06 90 ALA A N 1
ATOM 662 C CA . ALA A 1 90 ? -1.419 -17.757 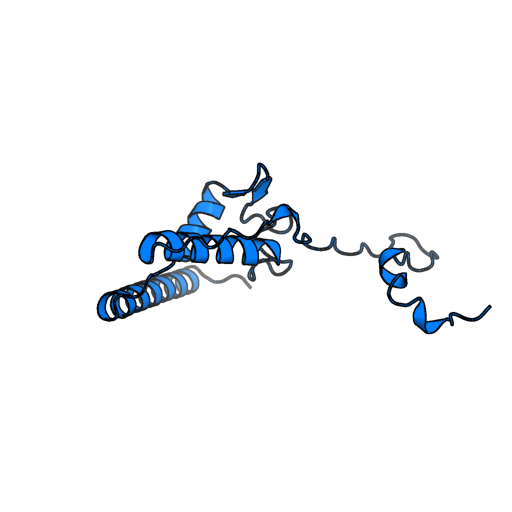-3.764 1.00 94.06 90 ALA A CA 1
ATOM 663 C C . ALA A 1 90 ? -2.781 -18.387 -3.418 1.00 94.06 90 ALA A C 1
ATOM 665 O O . ALA A 1 90 ? -2.834 -19.546 -3.017 1.00 94.06 90 ALA A O 1
ATOM 666 N N . THR A 1 91 ? -3.876 -17.639 -3.572 1.00 91.50 91 THR A N 1
ATOM 667 C CA . THR A 1 91 ? -5.218 -18.092 -3.164 1.00 91.50 91 THR A CA 1
ATOM 668 C C . THR A 1 91 ? -5.851 -19.018 -4.198 1.00 91.50 91 THR A C 1
ATOM 670 O O . THR A 1 91 ? -6.507 -19.993 -3.843 1.00 91.50 91 THR A O 1
ATOM 673 N N . PHE A 1 92 ? -5.660 -18.719 -5.482 1.00 91.50 92 PHE A N 1
ATOM 674 C CA . PHE A 1 92 ? -6.343 -19.397 -6.584 1.00 91.50 92 PHE A CA 1
ATOM 675 C C . PHE A 1 92 ? -5.417 -20.293 -7.416 1.00 91.50 92 PHE A C 1
ATOM 677 O O . PHE A 1 92 ? -5.874 -20.902 -8.380 1.00 91.50 92 PHE A O 1
ATOM 684 N N . GLY A 1 93 ? -4.124 -20.375 -7.081 1.00 91.81 93 GLY A N 1
ATOM 685 C CA . GLY A 1 93 ? -3.152 -21.172 -7.839 1.00 91.81 93 GLY A CA 1
ATOM 686 C C . GLY A 1 93 ? -2.905 -20.637 -9.252 1.00 91.81 93 GLY A C 1
ATOM 687 O O . GLY A 1 93 ? -2.581 -21.398 -10.162 1.00 91.81 93 GLY A O 1
ATOM 688 N N . MET A 1 94 ? -3.105 -19.334 -9.454 1.00 90.94 94 MET A N 1
ATOM 689 C CA . MET A 1 94 ? -2.874 -18.682 -10.739 1.00 90.94 94 MET A CA 1
ATOM 690 C C . MET A 1 94 ? -1.369 -18.497 -10.994 1.00 90.94 94 MET A C 1
ATOM 692 O O . MET A 1 94 ? -0.562 -18.432 -10.069 1.00 90.94 94 MET A O 1
ATOM 696 N N . GLY A 1 95 ? -0.992 -18.411 -12.270 1.00 91.81 95 GLY A N 1
ATOM 697 C CA . GLY A 1 95 ? 0.387 -18.183 -12.714 1.00 91.81 95 GLY A CA 1
ATOM 698 C C . GLY A 1 95 ? 0.572 -16.827 -13.388 1.00 91.81 95 GLY A C 1
ATOM 699 O O . GLY A 1 95 ? 1.319 -16.733 -14.360 1.00 91.81 95 GLY A O 1
ATOM 700 N N . VAL A 1 96 ? -0.163 -15.797 -12.954 1.00 94.81 96 VAL A N 1
ATOM 701 C CA . VAL A 1 96 ? -0.116 -14.493 -13.625 1.00 94.81 96 VAL A CA 1
ATOM 702 C C . VAL A 1 96 ? 1.218 -13.813 -13.306 1.00 94.81 96 VAL A C 1
ATOM 704 O O . VAL A 1 96 ? 1.547 -13.662 -12.124 1.00 94.81 96 VAL A O 1
ATOM 707 N N . PRO A 1 97 ? 1.999 -13.410 -14.324 1.00 94.44 97 PRO A N 1
ATOM 708 C CA . PRO A 1 97 ? 3.276 -12.746 -14.107 1.00 94.44 97 PRO A CA 1
ATOM 709 C C . PRO A 1 97 ? 3.080 -11.360 -13.489 1.00 94.44 97 PRO A C 1
ATOM 711 O O . PRO A 1 97 ? 2.103 -10.668 -13.770 1.00 94.44 97 PRO A O 1
ATOM 714 N N . TYR A 1 98 ? 4.042 -10.945 -12.667 1.00 93.75 98 TYR A N 1
ATOM 715 C CA . TYR A 1 98 ? 4.055 -9.613 -12.070 1.00 93.75 98 TYR A CA 1
ATOM 716 C C . TYR A 1 98 ? 4.388 -8.528 -13.095 1.00 93.75 98 TYR A C 1
ATOM 718 O O . TYR A 1 98 ? 5.131 -8.747 -14.052 1.00 93.75 98 TYR A O 1
ATOM 726 N N . VAL A 1 99 ? 3.854 -7.334 -12.856 1.00 92.31 99 VAL A N 1
ATOM 727 C CA . VAL A 1 99 ? 4.160 -6.117 -13.601 1.00 92.31 99 VAL A CA 1
ATOM 728 C C . VAL A 1 99 ? 5.611 -5.718 -13.341 1.00 92.31 99 VAL A C 1
ATOM 730 O O . VAL A 1 99 ? 6.027 -5.563 -12.187 1.00 92.31 99 VAL A O 1
ATOM 733 N N . ASP A 1 100 ? 6.368 -5.499 -14.415 1.00 90.94 100 ASP A N 1
ATOM 734 C CA . ASP A 1 100 ? 7.715 -4.942 -14.332 1.00 90.94 100 ASP A CA 1
ATOM 735 C C . ASP A 1 100 ? 7.658 -3.434 -14.062 1.00 90.94 100 ASP A C 1
ATOM 737 O O . ASP A 1 100 ? 7.451 -2.611 -14.957 1.00 90.94 100 ASP A O 1
ATOM 741 N N . VAL A 1 101 ? 7.881 -3.066 -12.803 1.00 90.00 101 VAL A N 1
ATOM 742 C CA . VAL A 1 101 ? 7.811 -1.677 -12.335 1.00 90.00 101 VAL A CA 1
ATOM 743 C C . VAL A 1 101 ? 8.935 -0.815 -12.925 1.00 90.00 101 VAL A C 1
ATOM 745 O O . VAL A 1 101 ? 8.789 0.406 -13.010 1.00 90.00 101 VAL A O 1
ATOM 748 N N . SER A 1 102 ? 10.046 -1.420 -13.362 1.00 84.88 102 SER A N 1
ATOM 749 C CA . SER A 1 102 ? 11.188 -0.688 -13.925 1.00 84.88 102 SER A CA 1
ATOM 750 C C . SER A 1 102 ? 10.872 -0.062 -15.286 1.00 84.88 102 SER A C 1
ATOM 752 O O . SER A 1 102 ? 11.381 1.013 -15.605 1.00 84.88 102 SER A O 1
ATOM 754 N N . THR A 1 103 ? 9.961 -0.680 -16.043 1.00 87.62 103 THR A N 1
ATOM 755 C CA . THR A 1 103 ? 9.497 -0.184 -17.348 1.00 87.62 103 THR A CA 1
ATOM 756 C C . THR A 1 103 ? 8.510 0.978 -17.249 1.00 87.62 103 THR A C 1
ATOM 758 O O . THR A 1 103 ? 8.217 1.633 -18.249 1.00 87.62 103 THR A O 1
ATOM 761 N N . ILE A 1 104 ? 8.004 1.275 -16.048 1.00 86.38 104 ILE A N 1
ATOM 762 C CA . ILE A 1 104 ? 6.991 2.308 -15.841 1.00 86.38 104 ILE A CA 1
ATOM 763 C C . ILE A 1 104 ? 7.676 3.657 -15.581 1.00 86.38 104 ILE A C 1
ATOM 765 O O . ILE A 1 104 ? 8.565 3.745 -14.719 1.00 86.38 104 ILE A O 1
ATOM 769 N N . PRO A 1 105 ? 7.265 4.738 -16.272 1.00 82.81 105 PRO A N 1
ATOM 770 C CA . PRO A 1 105 ? 7.789 6.075 -16.021 1.00 82.81 105 PRO A CA 1
ATOM 771 C C . PRO A 1 105 ? 7.645 6.491 -14.552 1.00 82.81 105 PRO A C 1
ATOM 773 O O . PRO A 1 105 ? 6.639 6.211 -13.897 1.00 82.81 105 PRO A O 1
ATOM 776 N N . GLY A 1 106 ? 8.678 7.150 -14.024 1.00 78.25 106 GLY A N 1
ATOM 777 C CA . GLY A 1 106 ? 8.632 7.765 -12.699 1.00 78.25 106 GLY A CA 1
ATOM 778 C C . GLY A 1 106 ? 7.789 9.041 -12.689 1.00 78.25 106 GLY A C 1
ATOM 779 O O . GLY A 1 106 ? 7.214 9.435 -13.701 1.00 78.25 106 GLY A O 1
ATOM 780 N N . ILE A 1 107 ? 7.742 9.711 -11.539 1.00 75.00 107 ILE A N 1
ATOM 781 C CA . ILE A 1 107 ? 7.104 11.026 -11.426 1.00 75.00 107 ILE A CA 1
ATOM 782 C C . ILE A 1 107 ? 7.899 12.009 -12.300 1.00 75.00 107 ILE A C 1
ATOM 784 O O . ILE A 1 107 ? 9.109 12.138 -12.088 1.00 75.00 107 ILE A O 1
ATOM 788 N N . PRO A 1 108 ? 7.273 12.686 -13.281 1.00 69.06 108 PRO A N 1
ATOM 789 C CA . PRO A 1 108 ? 7.957 13.703 -14.064 1.00 69.06 108 PRO A CA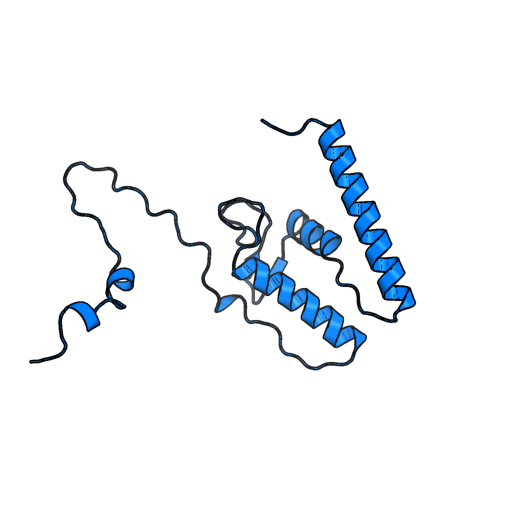 1
ATOM 790 C C . PRO A 1 108 ? 8.518 14.782 -13.138 1.00 69.06 108 PRO A C 1
ATOM 792 O O . PRO A 1 108 ? 7.822 15.249 -12.234 1.00 69.06 108 PRO A O 1
ATOM 795 N N . ALA A 1 109 ? 9.771 15.181 -13.360 1.00 64.88 109 ALA A N 1
ATOM 796 C CA . ALA A 1 109 ? 10.348 16.291 -12.617 1.00 64.88 109 ALA A CA 1
ATOM 797 C C . ALA A 1 109 ? 9.469 17.540 -12.813 1.00 64.88 109 ALA A C 1
ATOM 799 O O . ALA A 1 109 ? 9.067 17.814 -13.952 1.00 64.88 109 ALA A O 1
ATOM 800 N N . PRO A 1 110 ? 9.175 18.314 -11.749 1.00 58.62 110 PRO A N 1
ATOM 801 C CA . PRO A 1 110 ? 8.562 19.621 -11.913 1.00 58.62 110 PRO A CA 1
ATOM 802 C C . PRO A 1 110 ? 9.434 20.419 -12.879 1.00 58.62 110 PRO A C 1
ATOM 804 O O . PRO A 1 110 ? 10.629 20.593 -12.631 1.00 58.62 110 PRO A O 1
ATOM 807 N N . ILE A 1 111 ? 8.872 20.859 -14.006 1.00 56.91 111 ILE A N 1
ATOM 808 C CA . ILE A 1 111 ? 9.615 21.690 -14.952 1.00 56.91 111 ILE A CA 1
ATOM 809 C C . ILE A 1 111 ? 9.977 22.967 -14.193 1.00 56.91 111 ILE A C 1
ATOM 811 O O . ILE A 1 111 ? 9.101 23.774 -13.874 1.00 56.91 111 ILE A O 1
ATOM 815 N N . ALA A 1 112 ? 11.254 23.135 -13.849 1.00 51.12 112 ALA A N 1
ATOM 816 C CA . ALA A 1 112 ? 11.722 24.371 -13.249 1.00 51.12 112 ALA A CA 1
ATOM 817 C C . ALA A 1 112 ? 11.407 25.504 -14.231 1.00 51.12 112 ALA A C 1
ATOM 819 O O . ALA A 1 112 ? 11.840 25.469 -15.385 1.00 51.12 112 ALA A O 1
ATOM 820 N N . LYS A 1 113 ? 10.644 26.514 -13.792 1.00 48.12 113 LYS A N 1
ATOM 821 C CA . LYS A 1 113 ? 10.552 27.775 -14.535 1.00 48.12 113 LYS A CA 1
ATOM 822 C C . LYS A 1 113 ? 11.998 28.251 -14.729 1.00 48.12 113 LYS A C 1
ATOM 824 O O . LYS A 1 113 ? 12.694 28.364 -13.717 1.00 48.12 113 LYS A O 1
ATOM 829 N N . PRO A 1 114 ? 12.481 28.500 -15.961 1.00 49.34 114 PRO A N 1
ATOM 830 C CA . PRO A 1 114 ? 13.840 28.979 -16.146 1.00 49.34 114 PRO A CA 1
ATOM 831 C C . PRO A 1 114 ? 14.014 30.270 -15.339 1.00 49.34 114 PRO A C 1
ATOM 833 O O . PRO A 1 114 ? 13.360 31.285 -15.579 1.00 49.34 114 PRO A O 1
ATOM 836 N N . SER A 1 115 ? 14.853 30.183 -14.310 1.00 57.44 115 SER A N 1
ATOM 837 C CA . SER A 1 115 ? 15.301 31.302 -13.494 1.00 57.44 115 SER A CA 1
ATOM 838 C C . SER A 1 115 ? 16.359 32.049 -14.301 1.00 57.44 115 SER A C 1
ATOM 840 O O . SER A 1 115 ? 17.553 31.793 -14.173 1.00 57.44 115 SER A O 1
ATOM 842 N N . GLY A 1 116 ? 15.918 32.933 -15.187 1.00 47.69 116 GLY A N 1
ATOM 843 C CA . GLY A 1 116 ? 16.807 33.781 -15.972 1.00 47.69 116 GLY A CA 1
ATOM 844 C C . GLY A 1 116 ? 16.019 34.532 -17.028 1.00 47.69 116 GLY A C 1
ATOM 845 O O . GLY A 1 116 ? 15.424 33.921 -17.912 1.00 47.69 116 GLY A O 1
ATOM 846 N N . GLY A 1 117 ? 15.968 35.858 -16.901 1.00 49.41 117 GLY A N 1
ATOM 847 C CA . GLY A 1 117 ? 15.262 36.727 -17.834 1.00 49.41 117 GLY A CA 1
ATOM 848 C C . GLY A 1 117 ? 15.676 36.481 -19.287 1.00 49.41 117 GLY A C 1
ATOM 849 O O . GLY A 1 117 ? 16.859 36.381 -19.596 1.00 49.41 117 GLY A O 1
ATOM 850 N N . GLY A 1 118 ? 14.682 36.402 -20.173 1.00 50.38 118 GLY A N 1
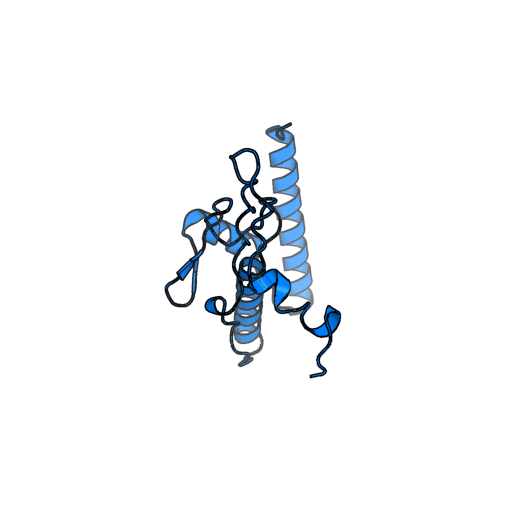ATOM 851 C CA . GLY A 1 118 ? 14.868 36.488 -21.625 1.00 50.38 118 GLY A CA 1
ATOM 852 C C . GLY A 1 118 ? 15.106 35.184 -22.396 1.00 50.38 118 GLY A C 1
ATOM 853 O O . GLY A 1 118 ? 15.302 35.255 -23.604 1.00 50.38 118 GLY A O 1
ATOM 854 N N . GLY A 1 119 ? 15.074 34.007 -21.766 1.00 47.47 119 GLY A N 1
ATOM 855 C CA . GLY A 1 119 ? 15.216 32.728 -22.474 1.00 47.47 119 GLY A CA 1
ATOM 856 C C . GLY A 1 119 ? 13.875 32.169 -22.951 1.00 47.47 119 GLY A C 1
ATOM 857 O O . GLY A 1 119 ? 12.974 31.969 -22.136 1.00 47.47 119 GLY A O 1
ATOM 858 N N . LEU A 1 120 ? 13.747 31.902 -24.256 1.00 51.72 120 LEU A N 1
ATOM 859 C CA . LEU A 1 120 ? 12.645 31.126 -24.839 1.00 51.72 120 LEU A CA 1
ATOM 860 C C . LEU A 1 120 ? 12.392 29.844 -24.018 1.00 51.72 120 LEU A C 1
ATOM 862 O O . LEU A 1 120 ? 13.343 29.282 -23.467 1.00 51.72 120 LEU A O 1
ATOM 866 N N . PRO A 1 121 ? 11.136 29.371 -23.916 1.00 53.62 121 PRO A N 1
ATOM 867 C CA . PRO A 1 121 ? 10.820 28.167 -23.158 1.00 53.62 121 PRO A CA 1
ATOM 868 C C . PRO A 1 121 ? 11.709 27.005 -23.618 1.00 53.62 121 PRO A C 1
ATOM 870 O O . PRO A 1 121 ? 11.786 26.705 -24.808 1.00 53.62 121 PRO A O 1
ATOM 873 N N . ILE A 1 122 ? 12.383 26.350 -22.670 1.00 55.72 122 ILE A N 1
ATOM 874 C CA . ILE A 1 122 ? 13.109 25.107 -22.935 1.00 55.72 122 ILE A CA 1
ATOM 875 C C . ILE A 1 122 ? 12.052 24.011 -23.017 1.00 55.72 122 ILE A C 1
ATOM 877 O O . ILE A 1 122 ? 11.625 23.449 -22.010 1.00 55.72 122 ILE A O 1
ATOM 881 N N . ILE A 1 123 ? 11.560 23.772 -24.223 1.00 56.75 123 ILE A N 1
ATOM 882 C CA . ILE A 1 123 ? 10.608 22.706 -24.502 1.00 56.75 123 ILE A CA 1
ATOM 883 C C . ILE A 1 123 ? 11.454 21.469 -24.835 1.00 56.75 123 ILE A C 1
ATOM 885 O O . ILE A 1 123 ? 12.296 21.517 -25.731 1.00 56.75 123 ILE A O 1
ATOM 889 N N . SER A 1 124 ? 11.298 20.387 -24.066 1.00 53.97 124 SER A N 1
ATOM 890 C CA . SER A 1 124 ? 12.046 19.139 -24.281 1.00 53.97 124 SER A CA 1
ATOM 891 C C . SER A 1 124 ? 11.797 18.595 -25.691 1.00 53.97 124 SER A C 1
ATOM 893 O O . SER A 1 124 ? 10.662 18.632 -26.161 1.00 53.97 124 SER A O 1
ATOM 895 N N . TYR A 1 125 ? 12.821 18.040 -26.346 1.00 49.28 125 TYR A N 1
ATOM 896 C CA . TYR A 1 125 ? 12.691 17.401 -27.666 1.00 49.28 125 TYR A CA 1
ATOM 897 C C . TYR A 1 125 ? 11.582 16.327 -27.684 1.00 49.28 125 TYR A C 1
ATOM 899 O O . TYR A 1 125 ? 10.809 16.231 -28.635 1.00 49.28 125 TYR A O 1
ATOM 907 N N . GLU A 1 126 ? 11.412 15.605 -26.572 1.00 59.53 126 GLU A N 1
ATOM 908 C CA . GLU A 1 126 ? 10.333 14.624 -26.369 1.00 59.53 126 GLU A CA 1
ATOM 909 C C . GLU A 1 126 ? 8.925 15.238 -26.486 1.00 59.53 126 GLU A C 1
ATOM 911 O O . GLU A 1 126 ? 7.997 14.567 -26.933 1.00 59.53 126 GLU A O 1
ATOM 916 N N . ALA A 1 127 ? 8.750 16.513 -26.120 1.00 61.88 127 ALA A N 1
ATOM 917 C CA . ALA A 1 127 ? 7.458 17.196 -26.185 1.00 61.88 127 ALA A CA 1
ATOM 918 C C . ALA A 1 127 ? 7.052 17.569 -27.623 1.00 61.88 127 ALA A C 1
ATOM 920 O O . ALA A 1 127 ? 5.865 17.747 -27.886 1.00 61.88 127 ALA A O 1
ATOM 921 N N . PHE A 1 128 ? 8.009 17.644 -28.556 1.00 57.22 128 PHE A N 1
ATOM 922 C CA . PHE A 1 128 ? 7.746 17.904 -29.975 1.00 57.22 128 PHE A CA 1
ATOM 923 C C . PHE A 1 128 ? 7.704 16.649 -30.846 1.00 57.22 128 PHE A C 1
ATOM 925 O O . PHE A 1 128 ? 7.094 16.694 -31.911 1.00 57.22 128 PHE A O 1
ATOM 932 N N . ARG A 1 129 ? 8.263 15.519 -30.390 1.00 59.06 129 ARG A N 1
ATOM 933 C CA . ARG A 1 129 ? 8.250 14.246 -31.135 1.00 59.06 129 ARG A CA 1
ATOM 934 C C . ARG A 1 129 ? 6.837 13.807 -31.548 1.00 59.06 129 ARG A C 1
ATOM 936 O O . ARG A 1 129 ? 6.645 13.246 -32.616 1.00 59.06 129 ARG A O 1
ATOM 943 N N . ASN A 1 130 ? 5.826 14.113 -30.733 1.00 56.38 130 ASN A N 1
ATOM 944 C CA . ASN A 1 130 ? 4.431 13.749 -31.013 1.00 56.38 130 ASN A CA 1
ATOM 945 C C . ASN A 1 130 ? 3.661 14.822 -31.818 1.00 56.38 130 ASN A C 1
ATOM 947 O O . ASN A 1 130 ? 2.473 14.652 -32.086 1.00 56.38 130 ASN A O 1
ATOM 951 N N . LEU A 1 131 ? 4.316 15.931 -32.182 1.00 58.88 131 LEU A N 1
ATOM 952 C CA . LEU A 1 131 ? 3.767 17.029 -32.987 1.00 58.88 131 LEU A CA 1
ATOM 953 C C . LEU A 1 131 ? 4.375 17.092 -34.401 1.00 58.88 131 LEU A C 1
ATOM 955 O O . LEU A 1 131 ? 4.084 18.031 -35.137 1.00 58.88 131 LEU A O 1
ATOM 959 N N . GLU A 1 132 ? 5.173 16.108 -34.823 1.00 59.84 132 GLU A N 1
ATOM 960 C CA . GLU A 1 132 ? 5.757 16.071 -36.179 1.00 59.84 132 GLU A CA 1
ATOM 961 C C . GLU A 1 132 ? 4.688 16.109 -37.288 1.00 59.84 132 GLU A C 1
ATOM 963 O O . GLU A 1 132 ? 4.901 16.700 -38.345 1.00 59.84 132 GLU A O 1
ATOM 968 N N . TRP A 1 133 ? 3.487 15.588 -37.018 1.00 57.34 133 TRP A N 1
ATOM 969 C CA . TRP A 1 133 ? 2.353 15.626 -37.947 1.00 57.34 133 TRP A CA 1
ATOM 970 C C . TRP A 1 133 ? 1.777 17.038 -38.186 1.00 57.34 133 TRP A C 1
ATOM 972 O O . TRP A 1 133 ? 1.097 17.250 -39.187 1.00 57.34 133 TRP A O 1
ATOM 982 N N . LEU A 1 134 ? 2.043 18.009 -37.299 1.00 56.16 134 LEU A N 1
ATOM 983 C CA . LEU A 1 134 ? 1.516 19.381 -37.396 1.00 56.16 134 LEU A CA 1
ATOM 984 C C . LEU A 1 134 ? 2.278 20.267 -38.390 1.00 56.16 134 LEU A C 1
ATOM 986 O O . LEU A 1 134 ? 1.762 21.317 -38.767 1.00 56.16 134 LEU A O 1
ATOM 990 N N . TRP A 1 135 ? 3.470 19.856 -38.834 1.00 58.84 135 TRP A N 1
ATOM 991 C CA . TRP A 1 135 ? 4.313 20.648 -39.744 1.00 58.84 135 TRP A CA 1
ATOM 992 C C . TRP A 1 135 ? 4.537 20.000 -41.115 1.00 58.84 135 TRP A C 1
ATOM 994 O O . TRP A 1 135 ? 5.284 20.541 -41.925 1.00 58.84 135 TRP A O 1
ATOM 1004 N N . GLY A 1 136 ? 3.821 18.909 -41.403 1.00 44.78 136 GLY A N 1
ATOM 1005 C CA . GLY A 1 136 ? 3.761 18.296 -42.727 1.00 44.78 136 GLY A CA 1
ATOM 1006 C C . GLY A 1 136 ? 4.970 17.424 -43.056 1.00 44.78 136 GLY A C 1
ATOM 1007 O O . GLY A 1 136 ? 6.059 17.911 -43.349 1.00 44.78 136 GLY A O 1
ATOM 1008 N N . SER A 1 137 ? 4.740 16.114 -43.112 1.00 64.12 137 SER A N 1
ATOM 1009 C CA . SER A 1 137 ? 5.454 15.255 -44.048 1.00 64.12 137 SER A CA 1
ATOM 1010 C C . SER A 1 137 ? 4.971 15.614 -45.453 1.00 64.12 137 SER A C 1
ATOM 1012 O O . SER A 1 137 ? 3.854 15.252 -45.802 1.00 64.12 137 SER A O 1
ATOM 1014 N N . ASP A 1 138 ? 5.751 16.400 -46.192 1.00 55.47 138 ASP A N 1
ATOM 1015 C CA . ASP A 1 138 ? 5.823 16.366 -47.660 1.00 55.47 138 ASP A CA 1
ATOM 1016 C C . ASP A 1 138 ? 6.880 17.367 -48.152 1.00 55.47 138 ASP A C 1
ATOM 1018 O O . ASP A 1 138 ? 6.586 18.514 -48.513 1.00 55.47 138 ASP A O 1
ATOM 1022 N N . ARG A 1 139 ? 8.138 16.911 -48.156 1.00 51.12 139 ARG A N 1
ATOM 1023 C CA . ARG A 1 139 ? 9.062 17.035 -49.291 1.00 51.12 139 ARG A CA 1
ATOM 1024 C C . ARG A 1 139 ? 10.320 16.200 -49.087 1.00 51.12 139 ARG A C 1
ATOM 1026 O O . ARG A 1 139 ? 10.963 16.360 -48.030 1.00 51.12 139 ARG A O 1
#

Secondary structure (DSSP, 8-state):
----HHHHHHHHHHHHHHHHHHHHHHHHTT-----HHHHHHHHHHH-EEETTEEEBS-TTTSBSB-TTSSSB-HHHHHHHHHHHHHHHHHHH---PPPP-GGGS--PPPP-----STTPPP---HHHHHTTGGGS----

pLDDT: mean 83.26, std 16.34, range [44.78, 98.06]

Radius of gyration: 21.36 Å; chains: 1; bounding box: 35×58×67 Å

Foldseek 3Di:
DDDDPVRVVVVVVVVVVVLVVVVVVCVVVVHFDQPVVVVLVCCAPPFDDDPNDTAHLDAQPRQQCANVSPHGDQLVVLVVVQSVVVRCCVSVVDDDDGDDSVPDDTHDDDPPPPPDPDDDDPDDPVNCVVVPVVVDDDD

Sequence (139 aa):
LALDSDEQATAAAAVQAFNATIANVAASHNMAVVDIFSFYNSIKANGYYVAGQKYTADYISGGVFSLDGVHPSSRGHALVANEFLKVMNATFGMGVPYVDVSTIPGIPAPIAKPSGGGGLPIISYEAFRNLEWLWGSDR